Protein AF-A0A7X8FBA0-F1 (afdb_monomer_lite)

Secondary structure (DSSP, 8-state):
-HHHHHHHHHHHHHTT------TTSTTT-TTTT--SSHHHHHTTTGGGG-TT-TTHHHH-GGGTTTT-S-EEE---B-SEEEEEEE-TTS-EEEEEEE--BPPPPEEE---

Radius of gyration: 22.08 Å; chains: 1; bounding box: 61×23×52 Å

pLDDT: mean 72.05, std 9.73, range [51.78, 90.56]

Structure (mmCIF, N/CA/C/O backbone):
data_AF-A0A7X8FBA0-F1
#
_entry.id   AF-A0A7X8FBA0-F1
#
loop_
_atom_site.group_PDB
_atom_site.id
_atom_site.type_symbol
_atom_site.label_atom_id
_atom_site.label_alt_id
_atom_site.label_comp_id
_atom_site.label_asym_id
_atom_site.label_entity_id
_atom_site.label_seq_id
_atom_site.pdbx_PDB_ins_code
_atom_site.Cartn_x
_atom_site.Cartn_y
_atom_site.Cartn_z
_atom_site.occupancy
_atom_site.B_iso_or_equiv
_atom_site.auth_seq_id
_atom_site.auth_comp_id
_atom_site.auth_asym_id
_atom_site.auth_atom_id
_atom_site.pdbx_PDB_model_num
ATOM 1 N N . MET A 1 1 ? -45.933 -13.645 28.878 1.00 60.53 1 MET A N 1
ATOM 2 C CA . MET A 1 1 ? -45.189 -12.412 29.238 1.00 60.53 1 MET A CA 1
ATOM 3 C C . MET A 1 1 ? -43.673 -12.604 29.195 1.00 60.53 1 MET A C 1
ATOM 5 O O . MET A 1 1 ? -43.043 -11.953 28.379 1.00 60.53 1 MET A O 1
ATOM 9 N N . LYS A 1 2 ? -43.083 -13.544 29.953 1.00 72.88 2 LYS A N 1
ATOM 10 C CA . LYS A 1 2 ? -41.617 -13.768 29.972 1.00 72.88 2 LYS A CA 1
ATOM 11 C C . LYS A 1 2 ? -40.978 -14.024 28.590 1.00 72.88 2 LYS A C 1
ATOM 13 O O . LYS A 1 2 ? -39.903 -13.514 28.321 1.00 72.88 2 LYS A O 1
ATOM 18 N N . ARG A 1 3 ? -41.667 -14.739 27.687 1.00 78.06 3 ARG A N 1
ATOM 19 C CA . ARG A 1 3 ? -41.183 -15.018 26.317 1.00 78.06 3 ARG A CA 1
ATOM 20 C C . ARG A 1 3 ? -41.058 -13.760 25.443 1.00 78.06 3 ARG A C 1
ATOM 22 O O . ARG A 1 3 ? -40.085 -13.628 24.719 1.00 78.06 3 ARG A O 1
ATOM 29 N N . TYR A 1 4 ? -41.996 -12.818 25.555 1.00 88.31 4 TYR A N 1
ATOM 30 C CA . TYR A 1 4 ? -41.966 -11.568 24.782 1.00 88.31 4 TYR A CA 1
ATOM 31 C C . TYR A 1 4 ? -40.855 -10.623 25.250 1.00 88.31 4 TYR A C 1
ATOM 33 O O . TYR A 1 4 ? -40.265 -9.925 24.436 1.00 88.31 4 TYR A O 1
ATOM 41 N N . ILE A 1 5 ? -40.525 -10.652 26.544 1.00 90.31 5 ILE A N 1
ATOM 42 C CA . ILE A 1 5 ? -39.415 -9.875 27.113 1.00 90.31 5 ILE A CA 1
ATOM 43 C C . ILE A 1 5 ? -38.074 -10.363 26.549 1.00 90.31 5 ILE A C 1
ATOM 45 O O . ILE A 1 5 ? -37.250 -9.550 26.150 1.00 90.31 5 ILE A O 1
ATOM 49 N N . VAL A 1 6 ? -37.883 -11.683 26.446 1.00 89.38 6 VAL A N 1
ATOM 50 C CA . VAL A 1 6 ? -36.670 -12.273 25.849 1.00 89.38 6 VAL A CA 1
ATOM 51 C C . VAL A 1 6 ? -36.537 -11.896 24.372 1.00 89.38 6 VAL A C 1
ATOM 53 O O . VAL A 1 6 ? -35.452 -11.533 23.930 1.00 89.38 6 VAL A O 1
ATOM 56 N N . VAL A 1 7 ? -37.640 -11.920 23.618 1.00 90.56 7 VAL A N 1
ATOM 57 C CA . VAL A 1 7 ? -37.643 -11.523 22.200 1.00 90.56 7 VAL A CA 1
ATOM 58 C C . VAL A 1 7 ? -37.324 -10.035 22.034 1.00 90.56 7 VAL A C 1
ATOM 60 O O . VAL A 1 7 ? -36.501 -9.688 21.193 1.00 90.56 7 VAL A O 1
ATOM 63 N N . MET A 1 8 ? -37.898 -9.153 22.859 1.00 87.44 8 MET A N 1
ATOM 64 C CA . MET A 1 8 ? -37.573 -7.721 22.806 1.00 87.44 8 MET A CA 1
ATOM 65 C C . MET A 1 8 ? -36.124 -7.424 23.210 1.00 87.44 8 MET A C 1
ATOM 67 O O . MET A 1 8 ? -35.495 -6.569 22.595 1.00 87.44 8 MET A O 1
ATOM 71 N N . ALA A 1 9 ? -35.568 -8.155 24.181 1.00 85.38 9 ALA A N 1
ATOM 72 C CA . ALA A 1 9 ? -34.158 -8.032 24.549 1.00 85.38 9 ALA A CA 1
ATOM 73 C C . ALA A 1 9 ? -33.225 -8.467 23.404 1.00 85.38 9 ALA A C 1
ATOM 75 O O . ALA A 1 9 ? -32.244 -7.787 23.120 1.00 85.38 9 ALA A O 1
ATOM 76 N N . LEU A 1 10 ? -33.558 -9.553 22.699 1.00 83.50 10 LEU A N 1
ATOM 77 C CA . LEU A 1 10 ? -32.818 -10.010 21.517 1.00 83.50 10 LEU A CA 1
ATOM 78 C C . LEU A 1 10 ? -32.861 -8.991 20.372 1.00 83.50 10 LEU A C 1
ATOM 80 O O . LEU A 1 10 ? -31.826 -8.702 19.781 1.00 83.50 10 LEU A O 1
ATOM 84 N N . ILE A 1 11 ? -34.029 -8.407 20.088 1.00 83.31 11 ILE A N 1
ATOM 85 C CA . ILE A 1 11 ? -34.170 -7.370 19.053 1.00 83.31 11 ILE A CA 1
ATOM 86 C C . ILE A 1 11 ? -33.368 -6.115 19.427 1.00 83.31 11 ILE A C 1
ATOM 88 O O . ILE A 1 11 ? -32.676 -5.561 18.579 1.00 83.31 11 ILE A O 1
ATOM 92 N N . ALA A 1 12 ? -33.390 -5.701 20.698 1.00 80.44 12 ALA A N 1
ATOM 93 C CA . ALA A 1 12 ? -32.605 -4.562 21.170 1.00 80.44 12 ALA A CA 1
ATOM 94 C C . ALA A 1 12 ? -31.087 -4.788 21.026 1.00 80.44 12 ALA A C 1
ATOM 96 O O . ALA A 1 12 ? -30.376 -3.871 20.625 1.00 80.44 12 ALA A O 1
ATOM 97 N N . ILE A 1 13 ? -30.595 -6.007 21.285 1.00 77.56 13 ILE A N 1
ATOM 98 C CA . ILE A 1 13 ? -29.182 -6.376 21.087 1.00 77.56 13 ILE A CA 1
ATOM 99 C C . ILE A 1 13 ? -28.823 -6.387 19.593 1.00 77.56 13 ILE A C 1
ATOM 101 O O . ILE A 1 13 ? -27.765 -5.891 19.211 1.00 77.56 13 ILE A O 1
ATOM 105 N N . LEU A 1 14 ? -29.710 -6.880 18.725 1.00 68.94 14 LEU A N 1
ATOM 106 C CA . LEU A 1 14 ? -29.487 -6.872 17.274 1.00 68.94 14 LEU A CA 1
ATOM 107 C C . LEU A 1 14 ? -29.416 -5.446 16.703 1.00 68.94 14 LEU A C 1
ATOM 109 O O . LEU A 1 14 ? -28.618 -5.201 15.804 1.00 68.94 14 LEU A O 1
ATOM 113 N N . CYS A 1 15 ? -30.159 -4.486 17.263 1.00 66.12 15 CYS A N 1
ATOM 114 C CA . CYS A 1 15 ? -30.055 -3.071 16.887 1.00 66.12 15 CYS A CA 1
ATOM 115 C C . CYS A 1 15 ? -28.716 -2.415 17.286 1.00 66.12 15 CYS A C 1
ATOM 117 O O . CYS A 1 15 ? -28.411 -1.330 16.798 1.00 66.12 15 CYS A O 1
ATOM 119 N N . THR A 1 16 ? -27.911 -3.049 18.150 1.00 61.19 16 THR A N 1
ATOM 120 C CA . THR A 1 16 ? -26.556 -2.573 18.504 1.00 61.19 16 THR A CA 1
ATOM 121 C C . THR A 1 16 ? -25.450 -3.134 17.608 1.00 61.19 16 THR A C 1
ATOM 123 O O . THR A 1 16 ? -24.301 -2.717 17.736 1.00 61.19 16 THR A O 1
ATOM 126 N N . LEU A 1 17 ? -25.772 -4.031 16.665 1.00 51.91 17 LEU A N 1
ATOM 127 C CA . LEU A 1 17 ? -24.830 -4.526 15.654 1.00 51.91 17 LEU A CA 1
ATOM 128 C C . LEU A 1 17 ? -24.619 -3.470 14.563 1.00 51.91 17 LEU A C 1
ATOM 130 O O . LEU A 1 17 ? -25.050 -3.609 13.424 1.00 51.91 17 LEU A O 1
ATOM 134 N N . ASN A 1 18 ? -23.942 -2.396 14.939 1.00 53.28 18 ASN A N 1
ATOM 135 C CA . ASN A 1 18 ? -23.609 -1.261 14.090 1.00 53.28 18 ASN A CA 1
ATOM 136 C C . ASN A 1 18 ? -22.147 -1.347 13.603 1.00 53.28 18 ASN A C 1
ATOM 138 O O . ASN A 1 18 ? -21.464 -0.344 13.447 1.00 53.28 18 ASN A O 1
ATOM 142 N N . ALA A 1 19 ? -21.659 -2.563 13.344 1.00 51.78 19 ALA A N 1
ATOM 143 C CA . ALA A 1 19 ? -20.275 -2.837 12.944 1.00 51.78 19 ALA A CA 1
ATOM 144 C C . ALA A 1 19 ? -20.064 -2.740 11.417 1.00 51.78 19 ALA A C 1
ATOM 146 O O . ALA A 1 19 ? -19.423 -3.597 10.808 1.00 51.78 19 ALA A O 1
ATOM 147 N N . GLY A 1 20 ? -20.654 -1.732 10.773 1.00 52.00 20 GLY A N 1
ATOM 148 C CA . GLY A 1 20 ? -20.518 -1.502 9.337 1.00 52.00 20 GLY A CA 1
ATOM 149 C C . GLY A 1 20 ? -19.530 -0.382 9.040 1.00 52.00 20 GLY A C 1
ATOM 150 O O . GLY A 1 20 ? -19.948 0.756 8.859 1.00 52.00 20 GLY A O 1
ATOM 151 N N . ASN A 1 21 ? -18.233 -0.688 8.937 1.00 53.53 21 ASN A N 1
ATOM 152 C CA . ASN A 1 21 ? -17.284 0.260 8.346 1.00 53.53 21 ASN A CA 1
ATOM 153 C C . ASN A 1 21 ? -17.706 0.522 6.894 1.00 53.53 21 ASN A C 1
ATOM 155 O O . ASN A 1 21 ? -17.774 -0.403 6.081 1.00 53.53 21 ASN A O 1
ATOM 159 N N . SER A 1 22 ? -18.020 1.774 6.562 1.00 53.50 22 SER A N 1
ATOM 160 C CA . SER A 1 22 ? -18.323 2.140 5.181 1.00 53.50 22 SER A CA 1
ATOM 161 C C . SER A 1 22 ? -17.060 2.004 4.338 1.00 53.50 22 SER A C 1
ATOM 163 O O . SER A 1 22 ? -16.078 2.700 4.580 1.00 53.50 22 SER A O 1
ATOM 165 N N . ILE A 1 23 ? -17.107 1.170 3.296 1.00 57.66 23 ILE A N 1
ATOM 166 C CA . ILE A 1 23 ? -16.032 1.077 2.294 1.00 57.66 23 ILE A CA 1
ATOM 167 C C . ILE A 1 23 ? -15.806 2.411 1.558 1.00 57.66 23 ILE A C 1
ATOM 169 O O . ILE A 1 23 ? -14.780 2.599 0.916 1.00 57.66 23 ILE A O 1
ATOM 173 N N . PHE A 1 24 ? -16.755 3.346 1.663 1.00 61.47 24 PHE A N 1
ATOM 174 C CA . PHE A 1 24 ? -16.662 4.687 1.094 1.00 61.47 24 PHE A CA 1
ATOM 175 C C . PHE A 1 24 ? -16.144 5.737 2.086 1.00 61.47 24 PHE A C 1
ATOM 177 O O . PHE A 1 24 ? -15.929 6.879 1.681 1.00 61.47 24 PHE A O 1
ATOM 184 N N . SER A 1 25 ? -15.962 5.409 3.374 1.00 62.31 25 SER A N 1
ATOM 185 C CA . SER A 1 25 ? -15.319 6.344 4.300 1.00 62.31 25 SER A CA 1
ATOM 186 C C . SER A 1 25 ? -13.803 6.258 4.136 1.00 62.31 25 SER A C 1
ATOM 188 O O . SER A 1 25 ? -13.220 5.177 4.098 1.00 62.31 25 SER A O 1
ATOM 190 N N . TYR A 1 26 ? -13.150 7.417 4.038 1.00 64.69 26 TYR A N 1
ATOM 191 C CA . TYR A 1 26 ? -11.696 7.498 3.864 1.00 64.69 26 TYR A CA 1
ATOM 192 C C . TYR A 1 26 ? -10.928 6.774 4.987 1.00 64.69 26 TYR A C 1
ATOM 194 O O . TYR A 1 26 ? -9.867 6.198 4.758 1.00 64.69 26 TYR A O 1
ATOM 202 N N . GLU A 1 27 ? -11.480 6.782 6.200 1.00 64.06 27 GLU A N 1
ATOM 203 C CA . GLU A 1 27 ? -10.915 6.118 7.378 1.00 64.06 27 GLU A CA 1
ATOM 204 C C . GLU A 1 27 ? -11.283 4.623 7.457 1.00 64.06 27 GLU A C 1
ATOM 206 O O . GLU A 1 27 ? -10.486 3.822 7.932 1.00 64.06 27 GLU A O 1
ATOM 211 N N . GLY A 1 28 ? -12.437 4.209 6.925 1.00 60.00 28 GLY A N 1
ATOM 212 C CA . GLY A 1 28 ? -12.898 2.815 6.927 1.00 60.00 28 GLY A CA 1
ATOM 213 C C . GLY A 1 28 ? -12.439 1.983 5.729 1.00 60.00 28 GLY A C 1
ATOM 214 O O . GLY A 1 28 ? -12.769 0.799 5.664 1.00 60.00 28 GLY A O 1
ATOM 215 N N . PHE A 1 29 ? -11.702 2.571 4.780 1.00 68.38 29 PHE A N 1
ATOM 216 C CA . PHE A 1 29 ? -11.286 1.891 3.557 1.00 68.38 29 PHE A CA 1
ATOM 217 C C .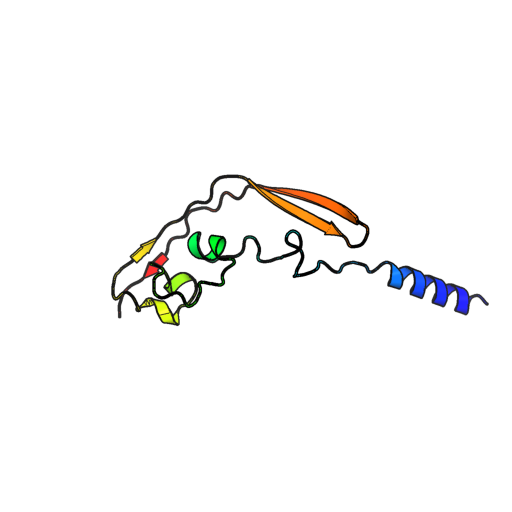 PHE A 1 29 ? -10.142 0.897 3.834 1.00 68.38 29 PHE A C 1
ATOM 219 O O . PHE A 1 29 ? -9.006 1.318 4.075 1.00 68.38 29 PHE A O 1
ATOM 226 N N . PRO A 1 30 ? -10.395 -0.427 3.769 1.00 64.69 30 PRO A N 1
ATOM 227 C CA . PRO A 1 30 ? -9.423 -1.441 4.189 1.00 64.69 30 PRO A CA 1
ATOM 228 C C . PRO A 1 30 ? -8.189 -1.500 3.284 1.00 64.69 30 PRO A C 1
ATOM 230 O O . PRO A 1 30 ? -7.155 -2.018 3.691 1.00 64.69 30 PRO A O 1
ATOM 233 N N . VAL A 1 31 ? -8.280 -0.952 2.069 1.00 69.62 31 VAL A N 1
ATOM 234 C CA . VAL A 1 31 ? -7.195 -0.957 1.080 1.00 69.62 31 VAL A CA 1
ATOM 235 C C . VAL A 1 31 ? -6.461 0.386 0.984 1.00 69.62 31 VAL A C 1
ATOM 237 O O . VAL A 1 31 ? -5.659 0.590 0.081 1.00 69.62 31 VAL A O 1
ATOM 240 N N . ARG A 1 32 ? -6.680 1.308 1.937 1.00 70.75 32 ARG A N 1
ATOM 241 C CA . ARG A 1 32 ? -6.014 2.627 1.970 1.00 70.75 32 ARG A CA 1
ATOM 242 C C . ARG A 1 32 ? -4.485 2.540 1.930 1.00 70.75 32 ARG A C 1
ATOM 244 O O . ARG A 1 32 ? -3.848 3.412 1.350 1.00 70.75 32 ARG A O 1
ATOM 251 N N . PHE A 1 33 ? -3.921 1.511 2.556 1.00 72.50 33 PHE A N 1
ATOM 252 C CA . PHE A 1 33 ? -2.482 1.238 2.557 1.00 72.50 33 PHE A CA 1
ATOM 253 C C . PHE A 1 33 ? -2.150 -0.082 1.855 1.00 72.50 33 PHE A C 1
ATOM 255 O O . PHE A 1 33 ? -1.151 -0.724 2.157 1.00 72.50 33 PHE A O 1
ATOM 262 N N . TYR A 1 34 ? -3.011 -0.506 0.934 1.00 73.50 34 TYR A N 1
ATOM 263 C CA . TYR A 1 34 ? -2.801 -1.709 0.149 1.00 73.50 34 TYR A CA 1
ATOM 264 C C . TYR A 1 34 ? -2.096 -1.363 -1.162 1.00 73.50 34 TYR A C 1
ATOM 266 O O . TYR A 1 34 ? -2.445 -0.394 -1.837 1.00 73.50 34 TYR A O 1
ATOM 274 N N . GLY A 1 35 ? -1.095 -2.159 -1.514 1.00 73.94 35 GLY A N 1
ATOM 275 C CA . GLY A 1 35 ? -0.353 -2.033 -2.759 1.00 73.94 35 GLY A CA 1
ATOM 276 C C . GLY A 1 35 ? 0.889 -2.913 -2.731 1.00 73.94 35 GLY A C 1
ATOM 277 O O . GLY A 1 35 ? 1.583 -2.982 -1.721 1.00 73.94 35 GLY A O 1
ATOM 278 N N . ASN A 1 36 ? 1.176 -3.582 -3.848 1.00 76.38 36 ASN A N 1
ATOM 279 C CA . ASN A 1 36 ? 2.323 -4.500 -3.954 1.00 76.38 36 ASN A CA 1
ATOM 280 C C . ASN A 1 36 ? 3.684 -3.779 -4.066 1.00 76.38 36 ASN A C 1
ATOM 282 O O . ASN A 1 36 ? 4.736 -4.405 -3.983 1.00 76.38 36 ASN A O 1
ATOM 286 N N . ASP A 1 37 ? 3.674 -2.463 -4.282 1.00 77.75 37 ASP A N 1
ATOM 287 C CA . ASP A 1 37 ? 4.834 -1.575 -4.207 1.00 77.75 37 ASP A CA 1
ATOM 288 C C . ASP A 1 37 ? 4.383 -0.142 -3.860 1.00 77.75 37 ASP A C 1
ATOM 290 O O . ASP A 1 37 ? 3.191 0.159 -3.792 1.00 77.75 37 ASP A O 1
ATOM 294 N N . ILE A 1 38 ? 5.347 0.767 -3.674 1.00 78.81 38 ILE A N 1
ATOM 295 C CA . ILE A 1 38 ? 5.095 2.184 -3.351 1.00 78.81 38 ILE A CA 1
ATOM 296 C C . ILE A 1 38 ? 4.225 2.864 -4.420 1.00 78.81 38 ILE A C 1
ATOM 298 O O . ILE A 1 38 ? 3.393 3.714 -4.103 1.00 78.81 38 ILE A O 1
ATOM 302 N N . TYR A 1 39 ? 4.401 2.484 -5.688 1.00 81.12 39 TYR A N 1
ATOM 303 C CA . TYR A 1 39 ? 3.632 3.043 -6.794 1.00 81.12 39 TYR A CA 1
ATOM 304 C C . TYR A 1 39 ? 2.151 2.652 -6.686 1.00 81.12 39 TYR A C 1
ATOM 306 O O . TYR A 1 39 ? 1.279 3.521 -6.686 1.00 81.12 39 TYR A O 1
ATOM 314 N N . GLY A 1 40 ? 1.865 1.360 -6.512 1.00 79.19 40 GLY A N 1
ATOM 315 C CA . GLY A 1 40 ? 0.525 0.817 -6.309 1.00 79.19 40 GLY A CA 1
ATOM 316 C C . GLY A 1 40 ? -0.123 1.372 -5.046 1.00 79.19 40 GLY A C 1
ATOM 317 O O . GLY A 1 40 ? -1.260 1.831 -5.106 1.00 79.19 40 GLY A O 1
ATOM 318 N N . LEU A 1 41 ? 0.632 1.455 -3.948 1.00 79.38 41 LEU A N 1
ATOM 319 C CA . LEU A 1 41 ? 0.189 2.075 -2.699 1.00 79.38 41 LEU A CA 1
ATOM 320 C C . LEU A 1 41 ? -0.287 3.519 -2.917 1.00 79.38 41 LEU A C 1
ATOM 322 O O . LEU A 1 41 ? -1.366 3.895 -2.462 1.00 79.38 41 LEU A O 1
ATOM 326 N N . SER A 1 42 ? 0.481 4.327 -3.658 1.00 76.06 42 SER A N 1
ATOM 327 C CA . SER A 1 42 ? 0.116 5.722 -3.948 1.00 76.06 42 SER A CA 1
ATOM 328 C C . SER A 1 42 ? -1.120 5.869 -4.848 1.00 76.06 42 SER A C 1
ATOM 330 O O . SER A 1 42 ? -1.754 6.923 -4.850 1.00 76.06 42 SER A O 1
ATOM 332 N N . MET A 1 43 ? -1.488 4.812 -5.579 1.00 77.12 43 MET A N 1
ATOM 333 C CA . MET A 1 43 ? -2.649 4.765 -6.473 1.00 77.12 43 MET A CA 1
ATOM 334 C C . MET A 1 43 ? -3.853 4.008 -5.888 1.00 77.12 43 MET A C 1
ATOM 336 O O . MET A 1 43 ? -4.841 3.801 -6.598 1.00 77.12 43 MET A O 1
ATOM 340 N N . GLY A 1 44 ? -3.789 3.556 -4.630 1.00 76.81 44 GLY A N 1
ATOM 341 C CA . GLY A 1 44 ? -4.816 2.680 -4.051 1.00 76.81 44 GLY A CA 1
ATOM 342 C C . GLY A 1 44 ? -4.992 1.376 -4.839 1.00 76.81 44 GLY A C 1
ATOM 343 O O . GLY A 1 44 ? -6.113 0.924 -5.045 1.00 76.81 44 GLY A O 1
ATOM 344 N N . ASP A 1 45 ? -3.886 0.844 -5.362 1.00 77.00 45 ASP A N 1
ATOM 345 C CA . ASP A 1 45 ? -3.761 -0.371 -6.180 1.00 77.00 45 ASP A CA 1
ATOM 346 C C . ASP A 1 45 ? -4.539 -0.381 -7.515 1.00 77.00 45 ASP A C 1
ATOM 348 O O . ASP A 1 45 ? -4.605 -1.386 -8.222 1.00 77.00 45 ASP A O 1
ATOM 352 N N . THR 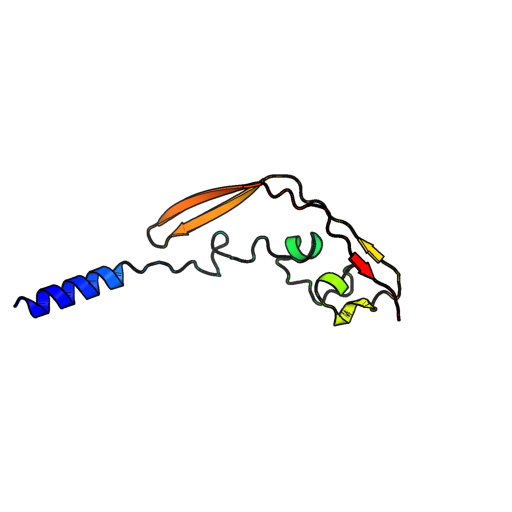A 1 46 ? -5.072 0.769 -7.939 1.00 80.12 46 THR A N 1
ATOM 353 C CA . THR A 1 46 ? -5.786 0.905 -9.225 1.00 80.12 46 THR A CA 1
ATOM 354 C C . THR A 1 46 ? -4.862 0.862 -10.451 1.00 80.12 46 THR A C 1
ATOM 356 O O . THR A 1 46 ? -5.308 0.574 -11.561 1.00 80.12 46 THR A O 1
ATOM 359 N N . GLY A 1 47 ? -3.556 1.080 -10.261 1.00 76.56 47 GLY A N 1
ATOM 360 C CA . GLY A 1 47 ? -2.524 1.078 -11.307 1.00 76.56 47 GLY A CA 1
ATOM 361 C C . GLY A 1 47 ? -2.027 -0.312 -11.732 1.00 76.56 47 GLY A C 1
ATOM 362 O O . GLY A 1 47 ? -0.876 -0.447 -12.150 1.00 76.56 47 GLY A O 1
ATOM 363 N N . SER A 1 48 ? -2.836 -1.367 -11.590 1.00 81.00 48 SER A N 1
ATOM 364 C CA . SER A 1 48 ? -2.453 -2.747 -11.943 1.00 81.00 48 SER A CA 1
ATOM 365 C C . SER A 1 48 ? -2.346 -2.985 -13.456 1.00 81.00 48 SER A C 1
ATOM 367 O O . SER A 1 48 ? -1.629 -3.880 -13.897 1.00 81.00 48 SER A O 1
ATOM 369 N N . ALA A 1 49 ? -3.020 -2.171 -14.270 1.00 83.88 49 ALA A N 1
ATOM 370 C CA . ALA A 1 49 ? -2.954 -2.225 -15.732 1.00 83.88 49 ALA A CA 1
ATOM 371 C C . ALA A 1 49 ? -2.109 -1.095 -16.349 1.00 83.88 49 ALA A C 1
ATOM 373 O O . ALA A 1 49 ? -2.118 -0.920 -17.568 1.00 83.88 49 ALA A O 1
ATOM 374 N N . ASP A 1 50 ? -1.397 -0.313 -15.533 1.00 84.31 50 ASP A N 1
ATOM 375 C CA . ASP A 1 50 ? -0.592 0.795 -16.038 1.00 84.31 50 ASP A CA 1
ATOM 376 C C . ASP A 1 50 ? 0.682 0.283 -16.730 1.00 84.31 50 ASP A C 1
ATOM 378 O O . ASP A 1 50 ? 1.597 -0.247 -16.098 1.00 84.31 50 ASP A O 1
ATOM 382 N N . LEU A 1 51 ? 0.740 0.462 -18.051 1.00 80.25 51 LEU A N 1
ATOM 383 C CA . LEU A 1 51 ? 1.877 0.083 -18.893 1.00 80.25 51 LEU A CA 1
ATOM 384 C C . LEU A 1 51 ? 3.085 1.015 -18.724 1.00 80.25 51 LEU A C 1
ATOM 386 O O . LEU A 1 51 ? 4.199 0.632 -19.083 1.00 80.25 51 LEU A O 1
ATOM 390 N N . TYR A 1 52 ? 2.888 2.222 -18.189 1.00 80.88 52 TYR A N 1
ATOM 391 C CA . TYR A 1 52 ? 3.962 3.183 -17.925 1.00 80.88 52 TYR A CA 1
ATOM 392 C C . TYR A 1 52 ? 4.631 2.955 -16.568 1.00 80.88 52 TYR A C 1
ATOM 394 O O . TYR A 1 52 ? 5.694 3.520 -16.291 1.00 80.88 52 TYR A O 1
ATOM 402 N N . ARG A 1 53 ? 4.051 2.096 -15.725 1.00 80.25 53 ARG A N 1
ATOM 403 C CA . ARG A 1 53 ? 4.668 1.660 -14.476 1.00 80.25 53 ARG A CA 1
ATOM 404 C C . ARG A 1 53 ? 5.894 0.804 -14.783 1.00 80.25 53 ARG A C 1
ATOM 406 O O . ARG A 1 53 ? 5.790 -0.264 -15.381 1.00 80.25 53 ARG A O 1
ATOM 413 N N . PHE A 1 54 ? 7.055 1.241 -14.293 1.00 78.00 54 PHE A N 1
ATOM 414 C CA . PHE A 1 54 ? 8.324 0.526 -14.477 1.00 78.00 54 PHE A CA 1
ATOM 415 C C . PHE A 1 54 ? 8.254 -0.935 -14.023 1.00 78.00 54 PHE A C 1
ATOM 417 O O . PHE A 1 54 ? 8.787 -1.802 -14.703 1.00 78.00 54 PHE A O 1
ATOM 424 N N . ASN A 1 55 ? 7.584 -1.215 -12.902 1.00 77.38 55 ASN A N 1
ATOM 425 C CA . ASN A 1 55 ? 7.411 -2.568 -12.380 1.00 77.38 55 ASN A CA 1
ATOM 426 C C . ASN A 1 55 ? 5.944 -3.023 -12.419 1.00 77.38 55 ASN A C 1
ATOM 428 O O . ASN A 1 55 ? 5.371 -3.442 -11.414 1.00 77.38 55 ASN A O 1
ATOM 432 N N . SER A 1 56 ? 5.310 -2.896 -13.584 1.00 81.75 56 SER A N 1
ATOM 433 C CA . SER A 1 56 ? 3.926 -3.334 -13.813 1.00 81.75 56 SER A CA 1
ATOM 434 C C . SER A 1 56 ? 3.708 -4.828 -13.527 1.00 81.75 56 SER A C 1
ATOM 436 O O . SER A 1 56 ? 2.617 -5.217 -13.112 1.00 81.75 56 SER A O 1
ATOM 438 N N . GLY A 1 57 ? 4.764 -5.644 -13.631 1.00 78.69 57 GLY A N 1
ATOM 439 C CA . GLY A 1 57 ? 4.764 -7.068 -13.285 1.00 78.69 57 GLY A CA 1
ATOM 440 C C . GLY A 1 57 ? 4.444 -7.392 -11.820 1.00 78.69 57 GLY A C 1
ATOM 441 O O . GLY A 1 57 ? 3.867 -8.446 -11.564 1.00 78.69 57 GLY A O 1
ATOM 442 N N . LEU A 1 58 ? 4.767 -6.503 -10.869 1.00 77.25 58 LEU A N 1
ATOM 443 C CA . LEU A 1 58 ? 4.487 -6.724 -9.439 1.00 77.25 58 LEU A CA 1
ATOM 444 C C . LEU A 1 58 ? 2.993 -6.684 -9.109 1.00 77.25 58 LEU A C 1
ATOM 446 O O . LEU A 1 58 ? 2.516 -7.463 -8.291 1.00 77.25 58 LEU A O 1
ATOM 450 N N . GLY A 1 59 ? 2.256 -5.753 -9.720 1.00 77.00 59 GLY A N 1
ATOM 451 C CA . GLY A 1 59 ? 0.806 -5.646 -9.546 1.00 77.00 59 GLY A CA 1
ATOM 452 C C . GLY A 1 59 ? 0.024 -6.571 -10.476 1.00 77.00 59 GLY A C 1
ATOM 453 O O . GLY A 1 59 ? -1.104 -6.945 -10.167 1.00 77.00 59 GLY A O 1
ATOM 454 N N . ASN A 1 60 ? 0.615 -6.933 -11.617 1.00 84.12 60 ASN A N 1
ATOM 455 C CA . ASN A 1 60 ? -0.035 -7.726 -12.646 1.00 84.12 60 ASN A CA 1
ATOM 456 C C . ASN A 1 60 ? 0.983 -8.604 -13.393 1.00 84.12 60 ASN A C 1
ATOM 458 O O . ASN A 1 60 ? 1.683 -8.117 -14.287 1.00 84.12 60 ASN A O 1
ATOM 462 N N . PRO A 1 61 ? 1.028 -9.917 -13.102 1.00 82.81 61 PRO A N 1
ATOM 463 C CA . PRO A 1 61 ? 1.954 -10.847 -13.747 1.00 82.81 61 PRO A CA 1
ATOM 464 C C . PRO A 1 61 ? 1.846 -10.883 -15.277 1.00 82.81 61 PRO A C 1
ATOM 466 O O . PRO A 1 61 ? 2.833 -11.175 -15.949 1.00 82.81 61 PRO A O 1
ATOM 469 N N . ALA A 1 62 ? 0.686 -10.539 -15.853 1.00 85.31 62 ALA A N 1
ATOM 470 C CA . ALA A 1 62 ? 0.520 -10.478 -17.306 1.00 85.31 62 ALA A CA 1
ATOM 471 C C . ALA A 1 62 ? 1.379 -9.378 -17.959 1.00 85.31 62 ALA A C 1
ATOM 473 O O . ALA A 1 62 ? 1.683 -9.459 -19.147 1.00 85.31 62 ALA A O 1
ATOM 474 N N . LEU A 1 63 ? 1.801 -8.369 -17.189 1.00 84.81 63 LEU A N 1
ATOM 475 C CA . LEU A 1 63 ? 2.645 -7.265 -17.651 1.00 84.81 63 LEU A CA 1
ATO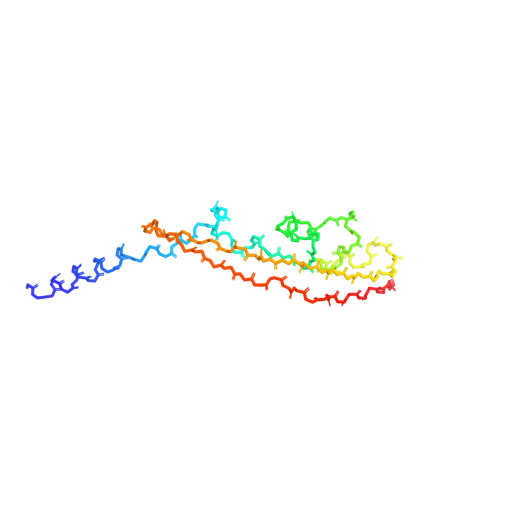M 476 C C . LEU A 1 63 ? 4.137 -7.477 -17.357 1.00 84.81 63 LEU A C 1
ATOM 478 O O . LEU A 1 63 ? 4.955 -6.624 -17.693 1.00 84.81 63 LEU A O 1
ATOM 482 N N . HIS A 1 64 ? 4.524 -8.618 -16.780 1.00 79.12 64 HIS A N 1
ATOM 483 C CA . HIS A 1 64 ? 5.89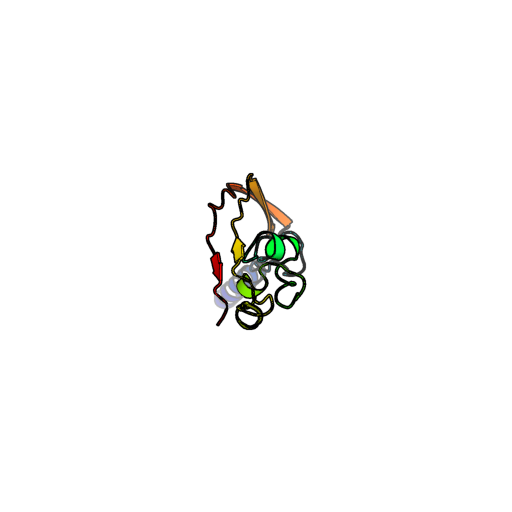2 -8.877 -16.319 1.00 79.12 64 HIS A CA 1
ATOM 484 C C . HIS A 1 64 ? 6.972 -8.754 -17.414 1.00 79.12 64 HIS A C 1
ATOM 486 O O . HIS A 1 64 ? 8.101 -8.375 -17.108 1.00 79.12 64 HIS A O 1
ATOM 492 N N . ASN A 1 65 ? 6.628 -9.020 -18.682 1.00 78.38 65 ASN A N 1
ATOM 493 C CA . ASN A 1 65 ? 7.538 -8.904 -19.833 1.00 78.38 65 ASN A CA 1
ATOM 494 C C . ASN A 1 65 ? 7.218 -7.698 -20.747 1.00 78.38 65 ASN A C 1
ATOM 496 O O . ASN A 1 65 ? 7.773 -7.570 -21.835 1.00 78.38 65 ASN A O 1
ATOM 500 N N . ALA A 1 66 ? 6.327 -6.787 -20.331 1.00 79.38 66 A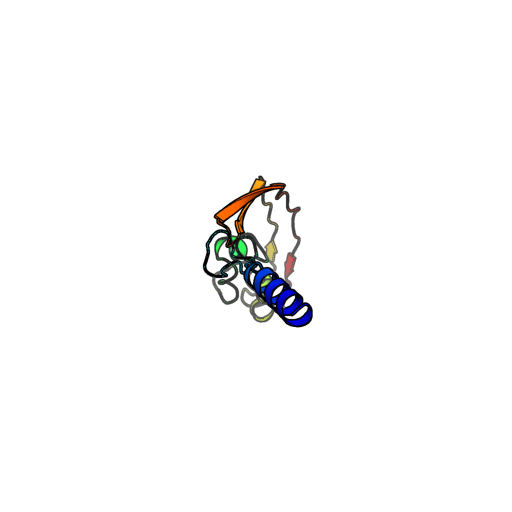LA A N 1
ATOM 501 C CA . ALA A 1 66 ? 5.924 -5.646 -21.163 1.00 79.38 66 ALA A CA 1
ATOM 502 C C . ALA A 1 66 ? 7.088 -4.680 -21.462 1.00 79.38 66 ALA A C 1
ATOM 504 O O . ALA A 1 66 ? 7.101 -4.024 -22.500 1.00 79.38 66 ALA A O 1
ATOM 505 N N . SER A 1 67 ? 8.081 -4.605 -20.571 1.00 74.94 67 SER A N 1
ATOM 506 C CA . SER A 1 67 ? 9.229 -3.702 -20.695 1.00 74.94 67 SER A CA 1
ATOM 507 C C . SER A 1 67 ? 10.427 -4.295 -21.451 1.00 74.94 67 SER A C 1
ATOM 509 O O . SER A 1 67 ? 11.338 -3.533 -21.781 1.00 74.94 67 SER A O 1
ATOM 511 N N . GLN A 1 68 ? 10.447 -5.614 -21.712 1.00 79.31 68 GLN A N 1
ATOM 512 C CA . GLN A 1 68 ? 11.568 -6.365 -22.316 1.00 79.31 68 GLN A CA 1
ATOM 513 C C . GLN A 1 68 ? 12.935 -6.097 -21.654 1.00 79.31 68 GLN A C 1
ATOM 515 O O . GLN A 1 68 ? 13.983 -6.113 -22.303 1.00 79.31 68 GLN A O 1
ATOM 520 N N . ARG A 1 69 ? 12.941 -5.791 -20.355 1.00 77.62 69 ARG A N 1
ATOM 521 C CA . ARG A 1 69 ? 14.140 -5.421 -19.591 1.00 77.62 69 ARG A CA 1
ATOM 522 C C . ARG A 1 69 ? 14.204 -6.234 -18.311 1.00 77.62 69 ARG A C 1
ATOM 524 O O . ARG A 1 69 ? 13.176 -6.500 -17.697 1.00 77.62 69 ARG A O 1
ATOM 531 N N . SER A 1 70 ? 15.417 -6.546 -17.866 1.00 79.06 70 SER A N 1
ATOM 532 C CA . SER A 1 70 ? 15.633 -7.045 -16.509 1.00 79.06 70 SER A CA 1
ATOM 533 C C . SER A 1 70 ? 15.524 -5.882 -15.530 1.00 79.06 70 SER A C 1
ATOM 535 O O . SER A 1 70 ? 16.296 -4.924 -15.608 1.00 79.06 70 SER A O 1
ATOM 537 N N . ILE A 1 71 ? 14.550 -5.949 -14.626 1.00 76.25 71 ILE A N 1
ATOM 538 C CA . ILE A 1 71 ? 14.264 -4.879 -13.668 1.00 76.25 71 ILE A CA 1
ATOM 539 C C . ILE A 1 71 ? 14.555 -5.393 -12.264 1.00 76.25 71 ILE A C 1
ATOM 541 O O . ILE A 1 71 ? 14.001 -6.404 -11.835 1.00 76.25 71 ILE A O 1
ATOM 545 N N . LEU A 1 72 ? 15.431 -4.669 -11.565 1.00 78.12 72 LEU A N 1
ATOM 546 C CA . LEU A 1 72 ? 15.670 -4.812 -10.136 1.00 78.12 72 LEU A CA 1
ATOM 547 C C . LEU A 1 72 ? 14.979 -3.641 -9.437 1.00 78.12 72 LEU A C 1
ATOM 549 O O . LEU A 1 72 ? 15.334 -2.486 -9.673 1.00 78.12 72 LEU A O 1
ATOM 553 N N . ALA A 1 73 ? 14.001 -3.939 -8.587 1.00 74.19 73 ALA A N 1
ATOM 554 C CA . ALA A 1 73 ? 13.279 -2.931 -7.820 1.00 74.19 73 ALA A CA 1
ATOM 555 C C . ALA A 1 73 ? 13.348 -3.245 -6.325 1.00 74.19 73 ALA A C 1
ATOM 557 O O . ALA A 1 73 ? 13.231 -4.400 -5.916 1.00 74.19 73 ALA A O 1
ATOM 558 N N . THR A 1 74 ? 13.523 -2.192 -5.529 1.00 76.25 74 THR A N 1
ATOM 559 C CA . THR A 1 74 ? 13.449 -2.219 -4.070 1.00 76.25 74 THR A CA 1
ATOM 560 C C . THR A 1 74 ? 12.751 -0.948 -3.595 1.00 76.25 74 THR A C 1
ATOM 562 O O . THR A 1 74 ? 12.912 0.114 -4.200 1.00 76.25 74 THR A O 1
ATOM 565 N N . GLY A 1 75 ? 11.944 -1.057 -2.545 1.00 73.75 75 GLY A N 1
ATOM 566 C CA . GLY A 1 75 ? 11.220 0.061 -1.950 1.00 73.75 75 GLY A CA 1
ATOM 567 C C . GLY A 1 75 ? 11.322 -0.005 -0.435 1.00 73.75 75 GLY A C 1
ATOM 568 O O . GLY A 1 75 ? 11.337 -1.093 0.130 1.00 73.75 75 GLY A O 1
ATOM 569 N N . MET A 1 76 ? 11.413 1.154 0.209 1.00 75.19 76 MET A N 1
ATOM 570 C CA . MET A 1 76 ? 11.368 1.280 1.663 1.00 75.19 76 MET A CA 1
ATOM 571 C C . MET A 1 76 ? 10.334 2.341 2.012 1.00 75.19 76 MET A C 1
ATOM 573 O O . MET A 1 76 ? 10.353 3.435 1.440 1.00 75.19 76 MET A O 1
ATOM 577 N N . ILE A 1 77 ? 9.445 2.021 2.944 1.00 71.88 77 ILE A N 1
ATOM 578 C CA . ILE A 1 77 ? 8.491 2.973 3.507 1.00 71.88 77 ILE A CA 1
ATOM 579 C C . ILE A 1 77 ? 8.954 3.237 4.933 1.00 71.88 77 ILE A C 1
ATOM 581 O O . ILE A 1 77 ? 9.012 2.337 5.763 1.00 71.88 77 ILE A O 1
ATOM 585 N N . PHE A 1 78 ? 9.355 4.477 5.201 1.00 71.00 78 PHE A N 1
ATOM 586 C CA . PHE A 1 78 ? 9.783 4.894 6.530 1.00 71.00 78 PHE A CA 1
ATOM 587 C C . PHE A 1 78 ? 8.701 5.749 7.171 1.00 71.00 78 PHE A C 1
ATOM 589 O O . PHE A 1 78 ? 8.172 6.666 6.543 1.00 71.00 78 PHE A O 1
ATOM 596 N N . GLY A 1 79 ? 8.427 5.494 8.447 1.00 77.19 79 GLY A N 1
ATOM 597 C CA . GLY A 1 79 ? 7.523 6.305 9.249 1.00 77.19 79 GLY A CA 1
ATOM 598 C C . GLY A 1 79 ? 6.426 5.486 9.912 1.00 77.19 79 GLY A C 1
ATOM 599 O O . GLY A 1 79 ? 6.511 4.266 10.037 1.00 77.19 79 GLY A O 1
ATOM 600 N N . TYR A 1 80 ? 5.398 6.195 10.363 1.00 70.75 80 TYR A N 1
ATOM 601 C CA . TYR A 1 80 ? 4.275 5.617 11.084 1.00 70.75 80 TYR A CA 1
ATOM 602 C C . TYR A 1 80 ? 3.011 5.761 10.252 1.00 70.75 80 TYR A C 1
ATOM 604 O O . TYR A 1 80 ? 2.677 6.872 9.829 1.00 70.75 80 TYR A O 1
ATOM 612 N N . THR A 1 81 ? 2.280 4.666 10.066 1.00 72.56 81 THR A N 1
ATOM 613 C CA . THR A 1 81 ? 0.934 4.740 9.502 1.00 72.56 81 THR A CA 1
ATOM 614 C C . THR A 1 81 ? -0.060 4.907 10.630 1.00 72.56 81 THR A C 1
ATOM 616 O O . THR A 1 81 ? -0.113 4.123 11.579 1.00 72.56 81 THR A O 1
ATOM 619 N N . ARG A 1 82 ? -0.859 5.968 10.538 1.00 72.06 82 ARG A N 1
ATOM 620 C CA . ARG A 1 82 ? -1.965 6.200 11.458 1.00 72.06 82 ARG A CA 1
ATOM 621 C C . ARG A 1 82 ? -3.239 5.631 10.851 1.00 72.06 82 ARG A C 1
ATOM 623 O O . ARG A 1 82 ? -3.753 6.161 9.868 1.00 72.06 82 ARG A O 1
ATOM 630 N N . TYR A 1 83 ? -3.751 4.588 11.482 1.00 72.88 83 TYR A N 1
ATOM 631 C CA . TYR A 1 83 ? -5.059 4.022 11.208 1.00 72.88 83 TYR A CA 1
ATOM 632 C C . TYR A 1 83 ? -6.082 4.729 12.086 1.00 72.88 83 TYR A C 1
ATOM 634 O O . TYR A 1 83 ? -5.880 4.921 13.287 1.00 72.88 83 TYR A O 1
ATOM 642 N N . GLN A 1 84 ? -7.176 5.153 11.477 1.00 73.25 84 GLN A N 1
ATOM 643 C CA . GLN A 1 84 ? -8.310 5.732 12.178 1.00 73.25 84 GLN A CA 1
ATOM 644 C C . GLN A 1 84 ? -9.521 4.918 11.767 1.00 73.25 84 GLN A C 1
ATOM 646 O O . GLN A 1 84 ? -9.663 4.602 10.591 1.00 73.25 84 GLN A O 1
ATOM 651 N N . SER A 1 85 ? -10.335 4.521 12.732 1.00 68.25 85 SER A N 1
ATOM 652 C CA . SER A 1 85 ? -11.625 3.904 12.475 1.00 68.25 85 SER A CA 1
ATOM 653 C C . SER A 1 85 ? -12.687 4.651 13.258 1.00 68.25 85 SER A C 1
ATOM 655 O O . SER A 1 85 ? -12.511 4.995 14.430 1.00 68.25 85 SER A O 1
ATOM 657 N N . GLU A 1 86 ? -13.796 4.920 12.589 1.00 69.75 86 GLU A N 1
ATOM 658 C CA . GLU A 1 86 ? -14.986 5.484 13.199 1.00 69.75 86 GLU A CA 1
ATOM 659 C C . GLU A 1 86 ? -16.045 4.388 13.200 1.00 69.75 86 GLU A C 1
ATOM 661 O O . GLU A 1 86 ? -16.487 3.940 12.143 1.00 69.75 86 GLU A O 1
ATOM 666 N N . ASP A 1 87 ? -16.390 3.908 14.394 1.00 65.31 87 ASP A N 1
ATOM 667 C CA . ASP A 1 87 ? -17.488 2.957 14.555 1.00 65.31 87 ASP A CA 1
ATOM 668 C C . ASP A 1 87 ? -18.825 3.674 14.304 1.00 65.31 87 ASP A C 1
ATOM 670 O O . ASP A 1 87 ? -18.934 4.882 14.538 1.00 65.31 87 ASP A O 1
ATOM 674 N N . SER A 1 88 ? -19.880 2.965 13.893 1.00 61.50 88 SER A N 1
ATOM 675 C CA . SER A 1 88 ? -21.164 3.615 13.555 1.00 61.50 88 SER A CA 1
ATOM 676 C C . SER A 1 88 ? -21.854 4.267 14.768 1.00 61.50 88 SER A C 1
ATOM 678 O O . SER A 1 88 ? -22.831 4.994 14.611 1.00 61.50 88 SER A O 1
ATOM 680 N N . GLY A 1 89 ? -21.343 4.033 15.983 1.00 66.31 89 GLY A N 1
ATOM 681 C CA . GLY A 1 89 ? -21.701 4.756 17.209 1.00 66.31 89 GLY A CA 1
ATOM 682 C C . GLY A 1 89 ? -20.991 6.107 17.405 1.00 66.31 89 GLY A C 1
ATOM 683 O O . GLY A 1 89 ? -21.161 6.716 18.458 1.00 66.31 89 GLY A O 1
ATOM 684 N N . GLY A 1 90 ? -20.182 6.567 16.442 1.00 69.12 90 GLY A N 1
ATOM 685 C CA . GLY A 1 90 ? -19.434 7.834 16.498 1.00 69.12 90 GLY A CA 1
ATOM 686 C C . GLY A 1 90 ? -18.152 7.782 17.338 1.00 69.12 90 GLY A C 1
ATOM 687 O O . GLY A 1 90 ? -17.503 8.808 17.553 1.00 69.12 90 GLY A O 1
ATOM 688 N N . ASN A 1 91 ? -17.768 6.598 17.822 1.00 71.25 91 ASN A N 1
ATOM 689 C CA . ASN A 1 91 ? -16.533 6.408 18.576 1.00 71.25 91 ASN A CA 1
ATOM 690 C C . ASN A 1 91 ? -15.348 6.332 17.611 1.00 71.25 91 ASN A C 1
ATOM 692 O O . ASN A 1 91 ? -15.251 5.406 16.803 1.00 71.25 91 ASN A O 1
ATOM 696 N N . LYS A 1 92 ? -14.438 7.304 17.719 1.00 74.50 92 LYS A N 1
ATOM 697 C CA . LYS A 1 92 ? -13.216 7.377 16.913 1.00 74.50 92 LYS A CA 1
ATOM 698 C C . LYS A 1 92 ? -12.083 6.658 17.628 1.00 74.50 92 LYS A C 1
ATOM 700 O O . LYS A 1 92 ? -11.608 7.124 18.662 1.00 74.50 92 LYS A O 1
ATOM 705 N N . ASN A 1 93 ? -11.636 5.547 17.063 1.00 73.81 93 ASN A N 1
ATOM 706 C CA . ASN A 1 93 ? 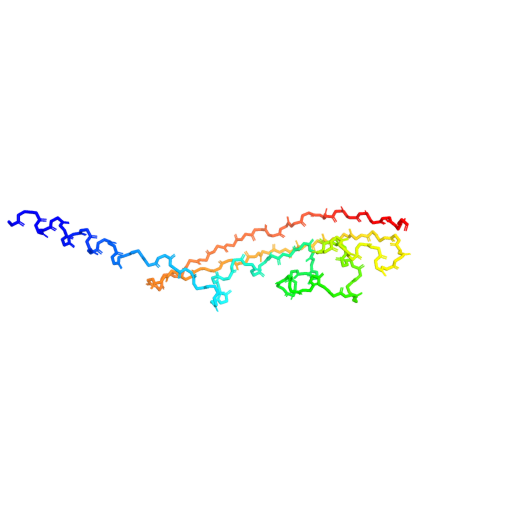-10.452 4.834 17.516 1.00 73.81 93 ASN A CA 1
ATOM 707 C C . ASN A 1 93 ? -9.286 5.176 16.586 1.00 73.81 93 ASN A C 1
ATOM 709 O O . ASN A 1 93 ? -9.422 5.147 15.365 1.00 73.81 93 ASN A O 1
ATOM 713 N N . SER A 1 94 ? -8.125 5.505 17.150 1.00 73.62 94 SER A N 1
ATOM 714 C CA . SER A 1 94 ? -6.906 5.724 16.370 1.00 73.62 94 SER A CA 1
ATOM 715 C C . SER A 1 94 ? -5.801 4.802 16.849 1.00 73.62 94 SER A C 1
ATOM 717 O O . SER A 1 94 ? -5.484 4.793 18.039 1.00 73.62 94 SER A O 1
ATOM 719 N N . PHE A 1 95 ? -5.185 4.085 15.919 1.00 76.75 95 PHE A N 1
ATOM 720 C CA . PHE A 1 95 ? -4.016 3.254 16.160 1.00 76.75 95 PHE A CA 1
ATOM 721 C C . PHE A 1 95 ? -2.855 3.750 15.298 1.00 76.75 95 PHE A C 1
ATOM 723 O O . PHE A 1 95 ? -3.040 4.128 14.142 1.00 76.75 95 PHE A O 1
ATOM 730 N N . MET A 1 96 ? -1.655 3.791 15.867 1.00 72.94 96 MET A N 1
ATOM 731 C CA . MET A 1 96 ? -0.445 4.157 15.141 1.00 72.94 96 MET A CA 1
ATOM 732 C C . MET A 1 96 ? 0.439 2.926 15.060 1.00 72.94 96 MET A C 1
ATOM 734 O O . MET A 1 96 ? 0.846 2.404 16.095 1.00 72.94 96 MET A O 1
ATOM 738 N N . ASP A 1 97 ? 0.713 2.488 13.839 1.00 67.44 97 ASP A N 1
ATOM 739 C CA . ASP A 1 97 ? 1.585 1.353 13.580 1.00 67.44 97 ASP A CA 1
ATOM 740 C C . ASP A 1 97 ? 2.924 1.825 13.018 1.00 67.44 97 ASP A C 1
ATOM 742 O O . ASP A 1 97 ? 3.008 2.853 12.333 1.00 67.44 97 ASP A O 1
ATOM 746 N N . ASN A 1 98 ? 3.975 1.064 13.299 1.00 67.31 98 ASN A N 1
ATOM 747 C CA . ASN A 1 98 ? 5.272 1.271 12.682 1.00 67.31 98 ASN A CA 1
ATOM 748 C C . ASN A 1 98 ? 5.245 0.641 11.288 1.00 67.31 98 ASN A C 1
ATOM 750 O O . ASN A 1 98 ? 5.229 -0.577 11.153 1.00 67.31 98 ASN A O 1
ATOM 754 N N . SER A 1 99 ? 5.257 1.468 10.247 1.00 64.25 99 SER A N 1
ATOM 755 C CA . SER A 1 99 ? 5.179 1.004 8.856 1.00 64.25 99 SER A CA 1
ATOM 756 C C . SER A 1 99 ? 6.544 0.776 8.241 1.00 64.25 99 SER A C 1
ATOM 758 O O . SER A 1 99 ? 6.720 0.991 7.046 1.00 64.25 99 SER A O 1
ATOM 760 N N . LEU A 1 100 ? 7.505 0.362 9.069 1.00 61.16 100 LEU A N 1
ATOM 761 C CA . LEU A 1 100 ? 8.817 -0.066 8.622 1.00 61.16 100 LEU A CA 1
ATOM 762 C C . LEU A 1 100 ? 8.670 -1.367 7.828 1.00 61.16 100 LEU A C 1
ATOM 764 O O . LEU A 1 100 ? 8.849 -2.459 8.365 1.00 61.16 100 LEU A O 1
ATOM 768 N N . ASP A 1 101 ? 8.339 -1.230 6.551 1.00 59.91 101 ASP A N 1
ATOM 769 C CA . ASP A 1 101 ? 8.304 -2.346 5.623 1.00 59.91 101 ASP A CA 1
ATOM 770 C C . ASP A 1 101 ? 9.702 -2.509 5.020 1.00 59.91 101 ASP A C 1
ATOM 772 O O . ASP A 1 101 ? 10.259 -1.593 4.400 1.00 59.91 101 ASP A O 1
ATOM 776 N N . LEU A 1 102 ? 10.319 -3.655 5.309 1.00 55.94 102 LEU A N 1
ATOM 777 C CA . LEU A 1 102 ? 11.663 -3.986 4.846 1.00 55.94 102 LEU A CA 1
ATOM 778 C C . LEU A 1 102 ? 11.668 -4.184 3.323 1.00 55.94 102 LEU A C 1
ATOM 780 O O . LEU A 1 102 ? 10.641 -4.526 2.737 1.00 55.94 102 LEU A O 1
ATOM 784 N N . PRO A 1 103 ? 12.821 -3.988 2.659 1.00 53.78 103 PRO A N 1
ATOM 785 C CA . PRO A 1 103 ? 12.887 -3.994 1.207 1.00 53.78 103 PRO A CA 1
ATOM 786 C C . PRO A 1 103 ? 12.354 -5.295 0.600 1.00 53.78 103 PRO A C 1
ATOM 788 O O . PRO A 1 103 ? 12.915 -6.373 0.800 1.00 53.78 103 PRO A O 1
ATOM 791 N N . HIS A 1 104 ? 11.296 -5.169 -0.201 1.00 54.91 104 HIS A N 1
ATOM 792 C CA . HIS A 1 104 ? 10.826 -6.232 -1.079 1.00 54.91 104 HIS A CA 1
ATOM 793 C C . HIS A 1 104 ? 11.758 -6.332 -2.295 1.00 54.91 104 HIS A C 1
ATOM 795 O O . HIS A 1 104 ? 12.012 -5.332 -2.972 1.00 54.91 104 HIS A O 1
ATOM 801 N N . PHE A 1 105 ? 12.288 -7.528 -2.560 1.00 55.44 105 PHE A N 1
ATOM 802 C CA . PHE A 1 105 ? 13.171 -7.801 -3.694 1.00 55.44 105 PHE A CA 1
ATOM 803 C C . PHE A 1 105 ? 12.391 -8.486 -4.815 1.00 55.44 105 PHE A C 1
ATOM 805 O O . PHE A 1 105 ? 11.909 -9.602 -4.640 1.00 55.44 105 PHE A O 1
ATOM 812 N N . SER A 1 106 ? 12.326 -7.839 -5.981 1.00 56.25 106 SER A N 1
ATOM 813 C CA . SER A 1 106 ? 11.728 -8.403 -7.195 1.00 56.25 106 SER A CA 1
ATOM 814 C C . SER A 1 106 ? 12.764 -8.481 -8.310 1.00 56.25 106 SER A C 1
ATOM 816 O O . SER A 1 106 ? 13.407 -7.480 -8.633 1.00 56.25 106 SER A O 1
ATOM 818 N N . LEU A 1 107 ? 12.901 -9.665 -8.909 1.00 57.81 107 LEU A N 1
ATOM 819 C CA . LEU A 1 107 ? 13.751 -9.933 -10.069 1.00 57.81 107 LEU A CA 1
ATOM 820 C C . LEU A 1 107 ? 12.863 -10.403 -11.222 1.00 57.81 107 LEU A C 1
ATOM 822 O O . LEU A 1 107 ? 12.278 -11.480 -11.146 1.00 57.81 107 LEU A O 1
ATOM 826 N N . SER A 1 108 ? 12.778 -9.595 -12.280 1.00 61.72 108 SER A N 1
ATOM 827 C CA . SER A 1 108 ? 12.121 -9.976 -13.533 1.00 61.72 108 SER A CA 1
ATOM 828 C C . SER A 1 108 ? 13.167 -10.314 -14.591 1.00 61.72 108 SER A C 1
ATOM 830 O O . SER A 1 108 ? 14.114 -9.549 -14.795 1.00 61.72 108 SER A O 1
ATOM 832 N N . PHE A 1 109 ? 12.986 -11.452 -15.263 1.00 63.06 109 PHE A N 1
ATOM 833 C CA . PHE A 1 109 ? 13.768 -11.851 -16.427 1.00 63.06 109 PHE A CA 1
ATOM 834 C C . PHE A 1 109 ? 12.857 -11.878 -17.659 1.00 63.06 109 PHE A C 1
ATOM 836 O O . PHE A 1 109 ? 11.782 -12.487 -17.593 1.00 63.06 109 PHE A O 1
ATOM 843 N N . PRO A 1 110 ? 13.262 -11.251 -18.776 1.00 56.03 110 PRO A N 1
ATOM 844 C CA . PRO A 1 110 ? 12.560 -11.421 -20.038 1.00 56.03 110 PRO A CA 1
ATOM 845 C C . PRO A 1 110 ? 12.729 -12.869 -20.527 1.00 56.03 110 PRO A C 1
ATOM 847 O O . PRO A 1 110 ? 13.838 -13.406 -20.494 1.00 56.03 110 PRO A O 1
ATOM 850 N N . ILE A 1 111 ? 11.620 -13.487 -20.948 1.00 59.25 111 ILE A N 1
ATOM 851 C CA . ILE A 1 111 ? 11.605 -14.745 -21.719 1.00 59.25 111 ILE A CA 1
ATOM 852 C C . ILE A 1 111 ? 11.608 -14.386 -23.200 1.00 59.25 111 ILE A C 1
ATOM 854 O O . ILE A 1 111 ? 10.820 -13.473 -23.553 1.00 59.25 111 ILE A O 1
#

Foldseek 3Di:
DVVVVVVVVVVVVVVVPQQDQPCPDCLSVPLCQPDLAPVCNVVSNPCLVPLPPPCNCSSHVVCLCSVVDWDWDWDFDADKDWHWTQGSVRDIDIDIHGRGDGIDTDTGDHD

Sequence (111 aa):
MKRYIVVMALIAILCTLNAGNSIFSYEGFPVRFYGNDIYGLSMGDTGSADLYRFNSGLGNPALHNASQRSILATGMIFGYTRYQSEDSGGNKNSFMDNSLDLPHFSLSFPI